Protein AF-A0A7Y2JTF1-F1 (afdb_monomer)

Nearest PDB structures (foldseek):
  4hfg-assembly1_B  TM=6.360E-01  e=2.431E+00  Homo sapiens
  4jxt-assembly1_A  TM=5.519E-01  e=1.723E+00  Homo sapiens
  8qx8-assembly1_F  TM=4.989E-01  e=7.236E+00  Saccharomyces cerevisiae

Foldseek 3Di:
DLAAAEPVNVVVQLLVLLVCVVVVNDDPVRSVVSLVVSLVVCLVRPYPDDLVVNLVVLVVCCVVVSDDPVSSVVSCVSNVVD

Mean predicted aligned error: 5.01 Å

Solvent-accessible surface area (backbone atoms only — not comparable to full-atom values): 4650 Å² total; per-residue (Å²): 131,80,72,51,39,46,60,68,59,54,50,53,51,45,48,48,54,36,50,37,40,75,69,66,75,41,54,72,72,56,50,53,54,52,49,51,50,54,52,50,50,41,65,76,40,34,66,62,60,55,70,68,57,50,50,52,51,50,48,50,35,40,76,72,57,52,41,52,74,70,56,46,54,51,51,34,52,69,70,65,73,101

Secondary structure (DSSP, 8-state):
--PPBPHHHHHHHHHHHHHHHHTT-S-HHHHHHHHHHHHHHHHHH-BSS-HHHHHHHHHHHHHTTSS-HHHHHHHHHHTT--

Radius of gyration: 12.26 Å; Cα contacts (8 Å, |Δi|>4): 61; chains: 1; bounding box: 30×29×29 Å

Structure (mmCIF, N/CA/C/O backbone):
data_AF-A0A7Y2JTF1-F1
#
_entry.id   AF-A0A7Y2JTF1-F1
#
loop_
_atom_site.group_PDB
_atom_site.id
_atom_site.type_symbol
_atom_site.label_atom_id
_atom_site.label_alt_id
_atom_site.label_comp_id
_atom_site.label_asym_id
_atom_site.label_entity_id
_atom_site.label_seq_id
_atom_site.pdbx_PDB_ins_code
_atom_site.Cartn_x
_atom_site.Cartn_y
_atom_site.Cartn_z
_atom_site.occupancy
_atom_site.B_iso_or_equiv
_atom_site.auth_seq_id
_atom_site.auth_comp_id
_atom_site.auth_asym_id
_atom_site.auth_atom_id
_atom_site.pdbx_PDB_model_num
ATOM 1 N N . MET A 1 1 ? -2.169 18.618 14.976 1.00 41.97 1 MET A N 1
ATOM 2 C CA . MET A 1 1 ? -3.030 17.564 14.406 1.00 41.97 1 MET A CA 1
ATOM 3 C C . MET A 1 1 ? -2.348 17.058 13.145 1.00 41.97 1 MET A C 1
ATOM 5 O O . MET A 1 1 ? -2.545 17.644 12.089 1.00 41.97 1 MET A O 1
ATOM 9 N N . ALA A 1 2 ? -1.432 16.091 13.252 1.00 49.59 2 ALA A N 1
ATOM 10 C CA . ALA A 1 2 ? -0.830 15.508 12.053 1.00 49.59 2 ALA A CA 1
ATOM 11 C C . ALA A 1 2 ? -1.938 14.720 11.345 1.00 49.59 2 ALA A C 1
ATOM 13 O O . ALA A 1 2 ? -2.421 13.737 11.892 1.00 49.59 2 ALA A O 1
ATOM 14 N N . GLY A 1 3 ? -2.422 15.235 10.211 1.00 65.38 3 GLY A N 1
ATOM 15 C CA . GLY A 1 3 ? -3.562 14.657 9.503 1.00 65.38 3 GLY A CA 1
ATOM 16 C C . GLY A 1 3 ? -3.278 13.212 9.114 1.00 65.38 3 GLY A C 1
ATOM 17 O O . GLY A 1 3 ? -2.175 12.905 8.655 1.00 65.38 3 GLY A O 1
ATOM 18 N N . SER A 1 4 ? -4.255 12.345 9.321 1.00 77.56 4 SER A N 1
ATOM 19 C CA . SER A 1 4 ? -4.266 10.956 8.884 1.00 77.56 4 SER A CA 1
ATOM 20 C C . SER A 1 4 ? -3.873 10.830 7.402 1.00 77.56 4 SER A C 1
ATOM 22 O O . SER A 1 4 ? -4.121 11.739 6.604 1.00 77.56 4 SER A O 1
ATOM 24 N N . ILE A 1 5 ? -3.221 9.733 7.014 1.00 83.94 5 ILE A N 1
ATOM 25 C CA . ILE A 1 5 ? -2.878 9.482 5.607 1.00 83.94 5 ILE A CA 1
ATOM 26 C C . ILE A 1 5 ? -4.111 8.928 4.892 1.00 83.94 5 ILE A C 1
ATOM 28 O O . ILE A 1 5 ? -4.720 7.969 5.356 1.00 83.94 5 ILE A O 1
ATOM 32 N N . SER A 1 6 ? -4.478 9.495 3.744 1.00 87.44 6 SER A N 1
ATOM 33 C CA . SER A 1 6 ? -5.527 8.906 2.913 1.00 87.44 6 SER A CA 1
ATOM 34 C C . SER A 1 6 ? -5.037 7.610 2.270 1.00 87.44 6 SER A C 1
ATOM 36 O O . SER A 1 6 ? -3.877 7.485 1.870 1.00 87.44 6 SER A O 1
ATOM 38 N N . ILE A 1 7 ? -5.939 6.644 2.114 1.00 85.88 7 ILE A N 1
ATOM 39 C CA . ILE A 1 7 ? -5.601 5.383 1.451 1.00 85.88 7 ILE A CA 1
ATOM 40 C C . ILE A 1 7 ? -5.128 5.582 0.003 1.00 85.88 7 ILE A C 1
ATOM 42 O O . ILE A 1 7 ? -4.236 4.882 -0.460 1.00 85.88 7 ILE A O 1
ATOM 46 N N . GLU A 1 8 ? -5.650 6.597 -0.685 1.00 88.00 8 GLU A N 1
ATOM 47 C CA . GLU A 1 8 ? -5.232 6.967 -2.040 1.00 88.00 8 GLU A CA 1
ATOM 48 C C . GLU A 1 8 ? -3.768 7.414 -2.091 1.00 88.00 8 GLU A C 1
ATOM 50 O O . GLU A 1 8 ? -3.043 7.049 -3.013 1.00 88.00 8 GLU A O 1
ATOM 55 N N . ARG A 1 9 ? -3.297 8.151 -1.075 1.00 88.75 9 ARG A N 1
ATOM 56 C CA . ARG A 1 9 ? -1.885 8.537 -0.979 1.00 88.75 9 ARG A CA 1
ATOM 57 C C . ARG A 1 9 ? -0.994 7.316 -0.776 1.00 88.75 9 ARG A C 1
ATOM 59 O O . ARG A 1 9 ? 0.070 7.242 -1.380 1.00 88.75 9 ARG A O 1
ATOM 66 N N . LEU A 1 10 ? -1.424 6.357 0.047 1.00 86.81 10 LEU A N 1
ATOM 67 C CA . LEU A 1 10 ? -0.696 5.098 0.203 1.00 86.81 10 LEU A CA 1
ATOM 68 C C . LEU A 1 10 ? -0.606 4.341 -1.129 1.00 86.81 10 LEU A C 1
ATOM 70 O O . LEU A 1 10 ? 0.475 3.898 -1.504 1.00 86.81 10 LEU A O 1
ATOM 74 N N . VAL A 1 11 ? -1.722 4.226 -1.850 1.00 88.88 11 VAL A N 1
ATOM 75 C CA . VAL A 1 11 ? -1.770 3.587 -3.174 1.00 88.88 11 VAL A CA 1
ATOM 76 C C . VAL A 1 11 ? -0.786 4.248 -4.137 1.00 88.88 11 VAL A C 1
ATOM 78 O O . VAL A 1 11 ? 0.012 3.551 -4.753 1.00 88.88 11 VAL A O 1
ATOM 81 N N . GLN A 1 12 ? -0.783 5.580 -4.215 1.00 90.75 12 GLN A N 1
ATOM 82 C CA . GLN A 1 12 ? 0.129 6.322 -5.089 1.00 90.75 12 GLN A CA 1
ATOM 83 C C . GLN A 1 12 ? 1.606 6.057 -4.768 1.00 90.75 12 GLN A C 1
ATOM 85 O O . GLN A 1 12 ? 2.409 5.886 -5.684 1.00 90.75 12 GLN A O 1
ATOM 90 N N . GLU A 1 13 ? 1.973 5.994 -3.486 1.00 89.75 13 GLU A N 1
ATOM 91 C CA . GLU A 1 13 ? 3.346 5.675 -3.083 1.00 89.75 13 GLU A CA 1
ATOM 92 C C . GLU A 1 13 ? 3.724 4.233 -3.453 1.00 89.75 13 GLU A C 1
ATOM 94 O O . GLU A 1 13 ? 4.821 3.997 -3.955 1.00 89.75 13 GLU A O 1
ATOM 99 N N . LEU A 1 14 ? 2.815 3.270 -3.269 1.00 88.50 14 LEU A N 1
ATOM 100 C CA . LEU A 1 14 ? 3.048 1.872 -3.649 1.00 88.50 14 LEU A CA 1
ATOM 101 C C . LEU A 1 14 ? 3.181 1.702 -5.169 1.00 88.50 14 LEU A C 1
ATOM 103 O O . LEU A 1 14 ? 4.111 1.034 -5.621 1.00 88.50 14 LEU A O 1
ATOM 107 N N . ASP A 1 15 ? 2.312 2.344 -5.952 1.00 89.62 15 ASP A N 1
ATOM 108 C CA . ASP A 1 15 ? 2.392 2.353 -7.417 1.00 89.62 15 ASP A CA 1
ATOM 109 C C . ASP A 1 15 ? 3.709 2.977 -7.894 1.00 89.62 15 ASP A C 1
ATOM 111 O O . ASP A 1 15 ? 4.360 2.449 -8.796 1.00 89.62 15 ASP A O 1
ATOM 115 N N . LYS A 1 16 ? 4.157 4.064 -7.255 1.00 90.00 16 LYS A N 1
ATOM 116 C CA . LYS A 1 16 ? 5.4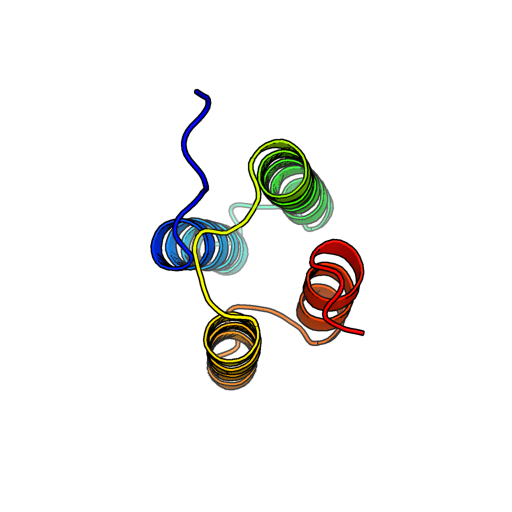40 4.697 -7.574 1.00 90.00 16 LYS A CA 1
ATOM 117 C C . LYS A 1 16 ? 6.621 3.774 -7.280 1.00 90.00 16 LYS A C 1
ATOM 119 O O . LYS A 1 16 ? 7.495 3.629 -8.132 1.00 90.00 16 LYS A O 1
ATOM 124 N N . LEU A 1 17 ? 6.629 3.118 -6.117 1.00 87.75 17 LEU A N 1
ATOM 125 C CA . LEU A 1 17 ? 7.671 2.151 -5.761 1.00 87.75 17 LEU A CA 1
ATOM 126 C C . LEU A 1 17 ? 7.716 0.980 -6.745 1.00 87.75 17 LEU A C 1
ATOM 128 O O . LEU A 1 17 ? 8.802 0.547 -7.132 1.00 87.75 17 LEU A O 1
ATOM 132 N N . LYS A 1 18 ? 6.550 0.485 -7.174 1.00 85.50 18 LYS A N 1
ATOM 133 C CA . LYS A 1 18 ? 6.460 -0.566 -8.188 1.00 85.50 18 LYS A CA 1
ATOM 134 C C . LYS A 1 18 ? 6.974 -0.092 -9.542 1.00 85.50 18 LYS A C 1
ATOM 136 O O . LYS A 1 18 ? 7.755 -0.805 -10.158 1.00 85.50 18 LYS A O 1
ATOM 141 N N . ALA A 1 19 ? 6.596 1.105 -9.982 1.00 87.88 19 ALA A N 1
ATOM 142 C CA . ALA A 1 19 ? 7.059 1.666 -11.247 1.00 87.88 19 ALA A CA 1
ATOM 143 C C . ALA A 1 19 ? 8.586 1.858 -11.267 1.00 87.88 19 ALA A C 1
ATOM 145 O O . ALA A 1 19 ? 9.235 1.546 -12.262 1.00 87.88 19 ALA A O 1
ATOM 146 N N . GLU A 1 20 ? 9.176 2.325 -10.165 1.00 87.12 20 GLU A N 1
ATOM 147 C CA . GLU A 1 20 ? 10.631 2.455 -10.022 1.00 87.12 20 GLU A CA 1
ATOM 148 C C . GLU A 1 20 ? 11.342 1.085 -9.983 1.00 87.12 20 GLU A C 1
ATOM 150 O O . GLU A 1 20 ? 12.426 0.942 -10.554 1.00 87.12 20 GLU A O 1
ATOM 155 N N . MET A 1 21 ? 10.734 0.068 -9.356 1.00 85.00 21 MET A N 1
ATOM 156 C CA . MET A 1 21 ? 11.228 -1.317 -9.388 1.00 85.00 21 MET A CA 1
ATOM 157 C C . MET A 1 21 ? 11.159 -1.904 -10.807 1.00 85.00 21 MET A C 1
ATOM 159 O O . MET A 1 21 ? 12.146 -2.459 -11.284 1.00 85.00 21 MET A O 1
ATOM 163 N N . ASP A 1 22 ? 10.030 -1.743 -11.501 1.00 83.38 22 ASP A N 1
ATOM 164 C CA . ASP A 1 22 ? 9.813 -2.242 -12.866 1.00 83.38 22 ASP A CA 1
ATOM 165 C C . ASP A 1 22 ? 10.715 -1.558 -13.890 1.00 83.38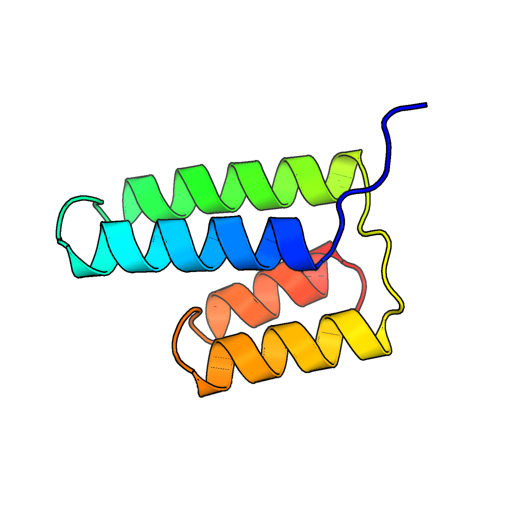 22 ASP A C 1
ATOM 167 O O . ASP A 1 22 ? 11.180 -2.190 -14.837 1.00 83.38 22 ASP A O 1
ATOM 171 N N . ALA A 1 23 ? 11.014 -0.275 -13.681 1.00 86.81 23 ALA A N 1
ATOM 172 C CA . ALA A 1 23 ? 11.991 0.462 -14.472 1.00 86.81 23 ALA A CA 1
ATOM 173 C C . ALA A 1 23 ? 13.437 -0.031 -14.255 1.00 86.81 23 ALA A C 1
ATOM 175 O O . ALA A 1 23 ? 14.350 0.456 -14.921 1.00 86.81 23 ALA A O 1
ATOM 176 N N . GLY A 1 24 ? 13.669 -0.957 -13.315 1.00 83.31 24 GLY A N 1
ATOM 177 C CA . GLY A 1 24 ? 15.003 -1.409 -12.918 1.00 83.31 24 GLY A CA 1
ATOM 178 C C . GLY A 1 24 ? 15.821 -0.325 -12.212 1.00 83.31 24 GLY A C 1
ATOM 179 O O . GLY A 1 24 ? 17.037 -0.454 -12.094 1.00 83.31 24 GLY A O 1
ATOM 180 N N . ALA A 1 25 ? 15.167 0.752 -11.766 1.00 78.12 25 ALA A N 1
ATOM 181 C CA . ALA A 1 25 ? 15.803 1.899 -11.127 1.00 78.12 25 ALA A CA 1
ATOM 182 C C . ALA A 1 25 ? 15.971 1.718 -9.609 1.00 78.12 25 ALA A C 1
ATOM 184 O O . ALA A 1 25 ? 16.724 2.468 -8.992 1.00 78.12 25 ALA A O 1
ATOM 185 N N . LEU A 1 26 ? 15.284 0.737 -9.012 1.00 78.12 26 LEU A N 1
ATOM 186 C CA . LEU A 1 26 ? 15.370 0.394 -7.592 1.00 78.12 26 LEU A CA 1
ATOM 187 C C . LEU A 1 26 ? 15.922 -1.014 -7.392 1.00 78.12 26 LEU A C 1
ATOM 189 O O . LEU A 1 26 ? 15.397 -1.986 -7.937 1.00 78.12 26 LEU A O 1
ATOM 193 N N . GLN A 1 27 ? 16.921 -1.143 -6.521 1.00 82.12 27 GLN A N 1
ATOM 194 C CA . GLN A 1 27 ? 17.295 -2.450 -5.987 1.00 82.12 27 GLN A CA 1
ATOM 195 C C . GLN A 1 27 ? 16.270 -2.929 -4.948 1.00 82.12 27 GLN A C 1
ATOM 197 O O . GLN A 1 27 ? 15.652 -2.123 -4.250 1.00 82.12 27 GLN A O 1
ATOM 202 N N . HIS A 1 28 ? 16.138 -4.250 -4.778 1.00 76.50 28 HIS A N 1
ATOM 203 C CA . HIS A 1 28 ? 15.254 -4.848 -3.763 1.00 76.50 28 HIS A CA 1
ATOM 204 C C . HIS A 1 28 ? 15.480 -4.267 -2.356 1.00 76.50 28 HIS A C 1
ATOM 206 O O . HIS A 1 28 ? 14.521 -3.952 -1.658 1.00 76.50 28 HIS A O 1
ATOM 212 N N . SER A 1 29 ? 16.739 -4.044 -1.968 1.00 81.75 29 SER A N 1
ATOM 213 C CA . SER A 1 29 ? 17.093 -3.446 -0.675 1.00 81.75 29 SER A CA 1
ATOM 214 C C . SER A 1 29 ? 16.554 -2.021 -0.504 1.00 81.75 29 SER A C 1
ATOM 216 O O . SER A 1 29 ? 16.135 -1.636 0.587 1.00 81.75 29 SER A O 1
ATOM 218 N N . GLU A 1 30 ? 16.553 -1.223 -1.574 1.00 85.19 30 GLU A N 1
ATOM 219 C CA . GLU A 1 30 ? 16.039 0.147 -1.543 1.00 85.19 30 GLU A CA 1
ATOM 220 C C . GLU A 1 30 ? 14.509 0.174 -1.530 1.00 85.19 30 GLU A C 1
ATOM 222 O O . GLU A 1 30 ? 13.919 0.983 -0.811 1.00 85.19 30 GLU A O 1
ATOM 227 N N . TYR A 1 31 ? 13.867 -0.734 -2.273 1.00 84.75 31 TYR A N 1
ATOM 228 C CA . TYR A 1 31 ? 12.420 -0.936 -2.213 1.00 84.75 31 TYR A CA 1
ATOM 229 C C . TYR A 1 31 ? 11.976 -1.243 -0.777 1.00 84.75 31 TYR A C 1
ATOM 231 O O . TYR A 1 31 ? 11.107 -0.550 -0.247 1.00 84.75 31 TYR A O 1
ATOM 239 N N . ASP A 1 32 ? 12.633 -2.195 -0.108 1.00 83.25 32 ASP A N 1
ATOM 240 C CA . ASP A 1 32 ? 12.316 -2.567 1.275 1.00 83.25 32 ASP A CA 1
ATOM 241 C C . ASP A 1 32 ? 12.533 -1.404 2.253 1.00 83.25 32 ASP A C 1
ATOM 243 O O . ASP A 1 32 ? 11.729 -1.186 3.169 1.00 83.25 32 ASP A O 1
ATOM 247 N N . GLN A 1 33 ? 13.590 -0.609 2.054 1.00 88.12 33 GLN A N 1
ATOM 248 C CA . GLN A 1 33 ? 13.859 0.561 2.887 1.00 88.12 33 GLN A CA 1
ATOM 249 C C . GLN A 1 33 ? 12.788 1.647 2.713 1.00 88.12 33 GLN A C 1
ATOM 251 O O . GLN A 1 33 ? 12.332 2.221 3.706 1.00 88.12 33 GLN A O 1
ATOM 256 N N . ARG A 1 34 ? 12.369 1.937 1.475 1.00 87.62 34 ARG A N 1
ATOM 257 C CA . ARG A 1 34 ? 11.308 2.917 1.198 1.00 87.62 34 ARG A CA 1
ATOM 258 C C . ARG A 1 34 ? 9.956 2.426 1.703 1.00 87.62 34 ARG A C 1
ATOM 260 O O . ARG A 1 34 ? 9.268 3.175 2.393 1.00 87.62 34 ARG A O 1
ATOM 267 N N . LEU A 1 35 ? 9.619 1.161 1.457 1.00 86.19 35 LEU A N 1
ATOM 268 C CA . LEU A 1 35 ? 8.403 0.536 1.968 1.00 86.19 35 LEU A CA 1
ATOM 269 C C . LEU A 1 35 ? 8.342 0.611 3.499 1.00 86.19 35 LEU A C 1
ATOM 271 O O . LEU A 1 35 ? 7.322 1.001 4.062 1.00 86.19 35 LEU A O 1
ATOM 275 N N . SER A 1 36 ? 9.451 0.323 4.183 1.00 86.81 36 SER A N 1
ATOM 276 C CA . SER A 1 36 ? 9.533 0.431 5.644 1.00 86.81 36 SER A CA 1
ATOM 277 C C . SER A 1 36 ? 9.269 1.853 6.145 1.00 86.81 36 SER A C 1
ATOM 279 O O . SER A 1 36 ? 8.632 2.021 7.185 1.00 86.81 36 SER A O 1
ATOM 281 N N . ARG A 1 37 ? 9.711 2.884 5.410 1.00 89.25 37 ARG A N 1
ATOM 282 C CA . ARG A 1 37 ? 9.415 4.289 5.741 1.00 89.25 37 ARG A CA 1
ATOM 283 C C . ARG A 1 37 ? 7.941 4.622 5.552 1.00 89.25 37 ARG A C 1
ATOM 285 O O . ARG A 1 37 ? 7.362 5.221 6.450 1.00 89.25 37 ARG A O 1
ATOM 292 N N . VAL A 1 38 ? 7.334 4.193 4.443 1.00 87.25 38 VAL A N 1
ATOM 293 C CA . VAL A 1 38 ? 5.892 4.371 4.202 1.00 87.25 38 VAL A CA 1
ATOM 294 C C . VAL A 1 38 ? 5.096 3.722 5.334 1.00 87.25 38 VAL A C 1
ATOM 296 O O . VAL A 1 38 ? 4.240 4.357 5.937 1.00 87.25 38 VAL A O 1
ATOM 299 N N . ILE A 1 39 ? 5.438 2.487 5.705 1.00 83.94 39 ILE A N 1
ATOM 300 C CA . ILE A 1 39 ? 4.795 1.760 6.807 1.00 83.94 39 ILE A CA 1
ATOM 301 C C . ILE A 1 39 ? 4.987 2.463 8.156 1.00 83.94 39 ILE A C 1
ATOM 303 O O . ILE A 1 39 ? 4.051 2.517 8.956 1.00 83.94 39 ILE A O 1
ATOM 307 N N . ALA A 1 40 ? 6.178 3.000 8.429 1.00 86.19 40 ALA A N 1
ATOM 308 C CA . ALA A 1 40 ? 6.432 3.763 9.647 1.00 86.19 40 ALA A CA 1
ATOM 309 C C . ALA A 1 40 ? 5.571 5.035 9.702 1.00 86.19 40 ALA A C 1
ATOM 311 O O . ALA A 1 40 ? 4.945 5.294 10.727 1.00 86.19 40 ALA A O 1
ATOM 312 N N . GLU A 1 41 ? 5.458 5.765 8.589 1.00 86.12 41 GLU A N 1
ATOM 313 C CA . GLU A 1 41 ? 4.620 6.964 8.498 1.00 86.12 41 GLU A CA 1
ATOM 314 C C . GLU A 1 41 ? 3.132 6.626 8.689 1.00 86.12 41 GLU A C 1
ATOM 316 O O . GLU A 1 41 ? 2.427 7.303 9.442 1.00 86.12 41 GLU A O 1
ATOM 321 N N . LEU A 1 42 ? 2.660 5.532 8.076 1.00 83.06 42 LEU A N 1
ATOM 322 C CA . LEU A 1 42 ? 1.300 5.025 8.282 1.00 83.06 42 LEU A CA 1
ATOM 323 C C . LEU A 1 42 ? 1.043 4.667 9.746 1.00 83.06 42 LEU A C 1
ATOM 325 O O . LEU A 1 42 ? -0.052 4.905 10.244 1.00 83.06 42 LEU A O 1
ATOM 329 N N . ARG A 1 43 ? 2.030 4.106 10.451 1.00 79.19 43 ARG A N 1
ATOM 330 C CA . ARG A 1 43 ? 1.903 3.784 11.878 1.00 79.19 43 ARG A CA 1
ATOM 331 C C . ARG A 1 43 ? 1.805 5.040 12.740 1.00 79.19 43 ARG A C 1
ATOM 333 O O . ARG A 1 43 ? 1.073 5.039 13.723 1.00 79.19 43 ARG A O 1
ATOM 340 N N . GLU A 1 44 ? 2.564 6.079 12.411 1.00 84.62 44 GLU A N 1
ATOM 341 C CA . GLU A 1 44 ? 2.586 7.326 13.180 1.00 84.62 44 GLU A CA 1
ATOM 342 C C . GLU A 1 44 ? 1.327 8.167 12.967 1.00 84.62 44 GLU A C 1
ATOM 344 O O . GLU A 1 44 ? 0.836 8.789 13.908 1.00 84.62 44 GLU A O 1
ATOM 349 N N . ARG A 1 45 ? 0.803 8.190 11.737 1.00 84.31 45 ARG A N 1
ATOM 350 C CA . ARG A 1 45 ? -0.316 9.062 11.348 1.00 84.31 45 ARG A CA 1
ATOM 351 C C . ARG A 1 45 ? -1.657 8.339 11.264 1.00 84.31 45 ARG A C 1
ATOM 353 O O . ARG A 1 45 ? -2.692 8.992 11.338 1.00 84.31 45 ARG A O 1
ATOM 360 N N . GLY A 1 46 ? -1.650 7.017 11.118 1.00 81.81 46 GLY A N 1
ATOM 361 C CA . GLY A 1 46 ? -2.836 6.224 10.809 1.00 81.81 46 GLY A CA 1
ATOM 362 C C . GLY A 1 46 ? -3.322 6.420 9.370 1.00 81.81 46 GLY A C 1
ATOM 363 O O . GLY A 1 46 ? -2.925 7.3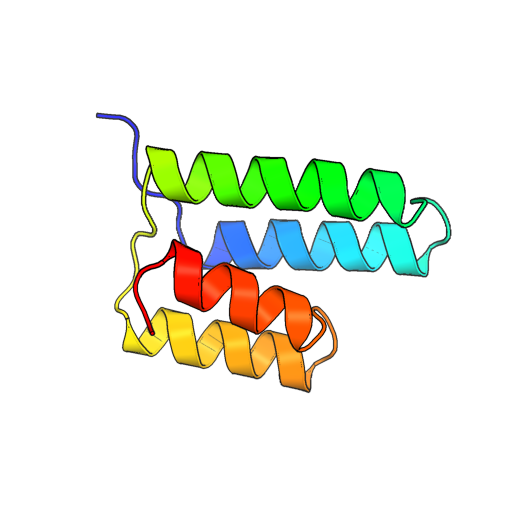59 8.673 1.00 81.81 46 GLY A O 1
ATOM 364 N N . ILE A 1 47 ? -4.204 5.521 8.928 1.00 84.75 47 ILE A N 1
ATOM 365 C CA . ILE A 1 47 ? -4.941 5.662 7.669 1.00 84.75 47 ILE A CA 1
ATOM 366 C C . ILE A 1 47 ? -6.338 6.209 7.959 1.00 84.75 47 ILE A C 1
ATOM 368 O O . ILE A 1 47 ? -7.040 5.690 8.823 1.00 84.75 47 ILE A O 1
ATOM 372 N N . ASP A 1 48 ? -6.752 7.213 7.191 1.00 85.12 48 ASP A N 1
ATOM 373 C CA . ASP A 1 48 ? -8.119 7.741 7.177 1.00 85.12 48 ASP A CA 1
ATOM 374 C C . ASP A 1 48 ? -9.020 6.921 6.247 1.00 85.12 48 ASP A C 1
ATOM 376 O O . ASP A 1 48 ? -9.419 7.359 5.165 1.00 85.12 48 ASP A O 1
ATOM 380 N N . ALA A 1 49 ? -9.242 5.659 6.596 1.00 83.00 49 ALA A N 1
ATOM 381 C CA . ALA A 1 49 ? -10.129 4.780 5.850 1.00 83.00 49 ALA A CA 1
ATOM 382 C C . ALA A 1 49 ? -10.650 3.658 6.742 1.00 83.00 49 ALA A C 1
ATOM 384 O O . ALA A 1 49 ? -9.961 3.176 7.643 1.00 83.00 49 ALA A O 1
ATOM 385 N N . ASP A 1 50 ? -11.857 3.193 6.437 1.00 85.50 50 ASP A N 1
ATOM 386 C CA . ASP A 1 50 ? -12.432 2.033 7.100 1.00 85.50 50 ASP A CA 1
ATOM 387 C C . ASP A 1 50 ? -11.606 0.776 6.830 1.00 85.50 50 ASP A C 1
ATOM 389 O O . ASP A 1 50 ? -11.116 0.554 5.721 1.00 85.50 50 ASP A O 1
ATOM 393 N N . ARG A 1 51 ? -11.538 -0.120 7.818 1.00 85.00 51 ARG A N 1
ATOM 394 C CA . ARG A 1 51 ? -10.873 -1.430 7.704 1.00 85.00 51 ARG A CA 1
ATOM 395 C C . ARG A 1 51 ? -11.290 -2.213 6.455 1.00 85.00 51 ARG A C 1
ATOM 397 O O . ARG A 1 51 ? -10.440 -2.828 5.814 1.00 85.00 51 ARG A O 1
ATOM 404 N N . ALA A 1 52 ? -12.572 -2.164 6.088 1.00 87.75 52 ALA A N 1
ATOM 405 C CA . ALA A 1 52 ? -13.080 -2.801 4.873 1.00 87.75 52 ALA A CA 1
ATOM 406 C C . ALA A 1 52 ? -12.486 -2.172 3.603 1.00 87.75 52 ALA A C 1
ATOM 408 O O . ALA A 1 52 ? -12.024 -2.893 2.723 1.00 87.75 52 ALA A O 1
ATOM 409 N N . LYS A 1 53 ? -12.427 -0.835 3.546 1.00 88.38 53 LYS A N 1
ATOM 410 C CA . LYS A 1 53 ? -11.826 -0.094 2.431 1.00 88.38 53 LYS A CA 1
ATOM 411 C C . LYS A 1 53 ? -10.329 -0.382 2.326 1.00 88.38 53 LYS A C 1
ATOM 413 O O . LYS A 1 53 ? -9.844 -0.645 1.235 1.00 88.38 53 LYS A O 1
ATOM 418 N N . ILE A 1 54 ? -9.622 -0.422 3.458 1.00 86.38 54 ILE A N 1
ATOM 419 C CA . ILE A 1 54 ? -8.200 -0.781 3.501 1.00 86.38 54 ILE A CA 1
ATOM 420 C C . ILE A 1 54 ? -7.966 -2.180 2.941 1.00 86.38 54 ILE A C 1
ATOM 422 O O . ILE A 1 54 ? -7.134 -2.355 2.056 1.00 86.38 54 ILE A O 1
ATOM 426 N N . THR A 1 55 ? -8.722 -3.163 3.423 1.00 87.94 55 THR A N 1
ATOM 427 C CA . THR A 1 55 ? -8.568 -4.558 2.995 1.00 87.94 55 THR A CA 1
ATOM 428 C C . THR A 1 55 ? -8.858 -4.713 1.502 1.00 87.94 55 THR A C 1
ATOM 430 O O . THR A 1 55 ? -8.041 -5.289 0.789 1.00 87.94 55 THR A O 1
ATOM 433 N N . ALA A 1 56 ? -9.959 -4.128 1.015 1.00 91.19 56 ALA A N 1
ATOM 434 C CA . ALA A 1 56 ? -10.333 -4.176 -0.397 1.00 91.19 56 ALA A CA 1
ATO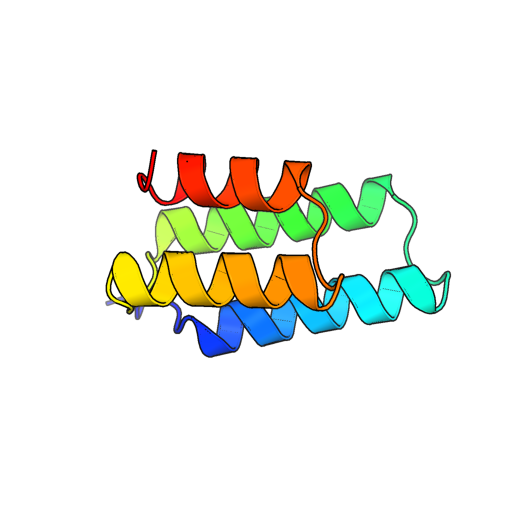M 435 C C . ALA A 1 56 ? -9.266 -3.539 -1.300 1.00 91.19 56 ALA A C 1
ATOM 437 O O . ALA A 1 56 ? -8.899 -4.112 -2.319 1.00 91.19 56 ALA A O 1
ATOM 438 N N . THR A 1 57 ? -8.707 -2.391 -0.909 1.00 90.81 57 THR A N 1
ATOM 439 C CA . THR A 1 57 ? -7.639 -1.748 -1.685 1.00 90.81 57 THR A CA 1
ATOM 440 C C . THR A 1 57 ? -6.347 -2.562 -1.669 1.00 90.81 57 THR A C 1
ATOM 442 O O . THR A 1 57 ? -5.706 -2.697 -2.705 1.00 90.81 57 THR A O 1
ATOM 445 N N . LEU A 1 58 ? -5.943 -3.132 -0.528 1.00 89.00 58 LEU A N 1
ATOM 446 C CA . LEU A 1 58 ? -4.756 -3.996 -0.476 1.00 89.00 58 LEU A CA 1
ATOM 447 C C . LEU A 1 58 ? -4.925 -5.260 -1.331 1.00 89.00 58 LEU A C 1
ATOM 449 O O . LEU A 1 58 ? -3.953 -5.755 -1.898 1.00 89.00 58 LEU A O 1
ATOM 453 N N . GLU A 1 59 ? -6.145 -5.783 -1.415 1.00 90.75 59 GLU A N 1
ATOM 454 C CA . GLU A 1 59 ? -6.491 -6.905 -2.280 1.00 90.75 59 GLU A CA 1
ATOM 455 C C . GLU A 1 59 ? -6.441 -6.521 -3.759 1.00 90.75 59 GLU A C 1
ATOM 457 O O . GLU A 1 59 ? -5.749 -7.188 -4.521 1.00 90.75 59 GLU A O 1
ATOM 462 N N . GLU A 1 60 ? -7.025 -5.385 -4.136 1.00 91.81 60 GLU A N 1
ATOM 463 C CA . GLU A 1 60 ? -6.948 -4.859 -5.502 1.00 91.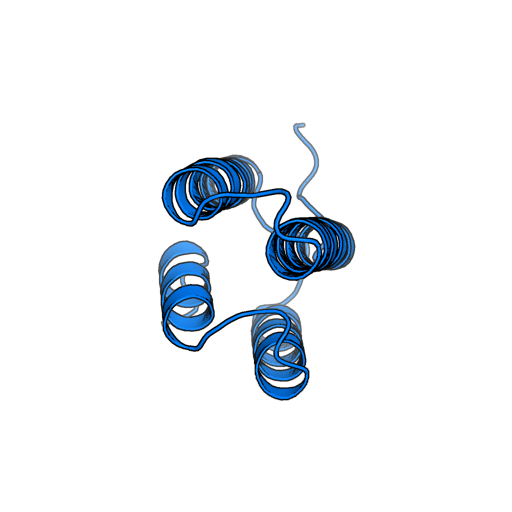81 60 GLU A CA 1
ATOM 464 C C . GLU A 1 60 ? -5.490 -4.622 -5.940 1.00 91.81 60 GLU A C 1
ATOM 466 O O . GLU A 1 60 ? -5.092 -4.991 -7.045 1.00 91.81 60 GLU A O 1
ATOM 471 N N . LEU A 1 61 ? -4.653 -4.051 -5.065 1.00 89.44 61 LEU A N 1
ATOM 472 C CA . LEU A 1 61 ? -3.228 -3.842 -5.348 1.00 89.44 61 LEU A CA 1
ATOM 473 C C . LEU A 1 61 ? -2.463 -5.156 -5.524 1.00 89.44 61 LEU A C 1
ATOM 475 O O . LEU A 1 61 ? -1.492 -5.203 -6.284 1.00 89.44 61 LEU A O 1
ATOM 479 N N . LEU A 1 62 ? -2.875 -6.208 -4.816 1.00 90.44 62 LEU A N 1
ATOM 480 C CA . LEU A 1 62 ? -2.307 -7.540 -4.977 1.00 90.44 62 LEU A CA 1
ATOM 481 C C . LEU A 1 62 ? -2.739 -8.161 -6.311 1.00 90.44 62 LEU A C 1
ATOM 483 O O . LEU A 1 62 ? -1.895 -8.692 -7.028 1.00 90.44 62 LEU A O 1
ATOM 487 N N . GLU A 1 63 ? -4.023 -8.068 -6.665 1.00 90.75 63 GLU A N 1
ATOM 488 C CA . GLU A 1 63 ? -4.564 -8.592 -7.927 1.00 90.75 63 GLU A CA 1
ATOM 489 C C . GLU A 1 63 ? -3.958 -7.897 -9.151 1.00 90.75 63 GLU A C 1
ATOM 491 O O . GLU A 1 63 ? -3.623 -8.547 -10.141 1.00 90.75 63 GLU A O 1
ATOM 496 N N . ARG A 1 64 ? -3.748 -6.579 -9.068 1.00 88.56 64 ARG A N 1
ATOM 497 C CA . ARG A 1 64 ? -3.073 -5.786 -10.109 1.00 88.56 64 ARG A CA 1
ATOM 498 C C . ARG A 1 64 ? -1.562 -6.033 -10.165 1.00 88.56 64 ARG A C 1
ATOM 500 O O . ARG A 1 64 ? -0.912 -5.605 -11.116 1.00 88.56 64 ARG A O 1
ATOM 507 N N . GLY A 1 65 ? -1.000 -6.705 -9.159 1.00 85.44 65 GLY A N 1
ATOM 508 C CA . GLY A 1 65 ? 0.428 -6.982 -9.049 1.00 85.44 65 GLY A CA 1
ATOM 509 C C . GLY A 1 65 ? 1.274 -5.774 -8.642 1.00 85.44 65 GLY A C 1
ATOM 510 O O . GLY A 1 65 ? 2.496 -5.850 -8.754 1.00 85.44 65 GLY A O 1
ATOM 511 N N . THR A 1 66 ? 0.668 -4.678 -8.164 1.00 86.25 66 THR A N 1
ATOM 512 C CA . THR A 1 66 ? 1.400 -3.522 -7.610 1.00 86.25 66 THR A CA 1
ATOM 513 C C . THR A 1 66 ? 2.215 -3.939 -6.388 1.00 86.25 66 THR A C 1
ATOM 515 O O . THR A 1 66 ? 3.361 -3.521 -6.219 1.00 86.25 66 THR A O 1
ATOM 518 N N . ILE A 1 67 ? 1.633 -4.789 -5.538 1.00 85.81 67 ILE A N 1
ATOM 519 C CA . ILE A 1 67 ? 2.302 -5.358 -4.367 1.00 85.81 67 ILE A CA 1
ATOM 520 C C . ILE A 1 67 ? 2.331 -6.882 -4.442 1.00 85.81 67 ILE A C 1
ATOM 522 O O . ILE A 1 67 ? 1.501 -7.514 -5.085 1.00 85.81 67 ILE A O 1
ATOM 526 N N . VAL A 1 68 ? 3.280 -7.479 -3.727 1.00 84.94 68 VAL A N 1
ATOM 527 C CA . VAL A 1 68 ? 3.383 -8.934 -3.560 1.00 84.94 68 VAL A CA 1
ATOM 528 C C . VAL A 1 68 ? 2.667 -9.401 -2.279 1.00 84.94 68 VAL A C 1
ATOM 530 O O . VAL A 1 68 ? 2.486 -8.601 -1.352 1.00 84.94 68 VAL A O 1
ATOM 533 N N . PRO A 1 69 ? 2.302 -10.697 -2.156 1.00 86.38 69 PRO A N 1
ATOM 534 C CA . PRO A 1 69 ? 1.571 -11.211 -0.990 1.00 86.38 69 PRO A CA 1
ATOM 535 C C . PRO A 1 69 ? 2.253 -10.936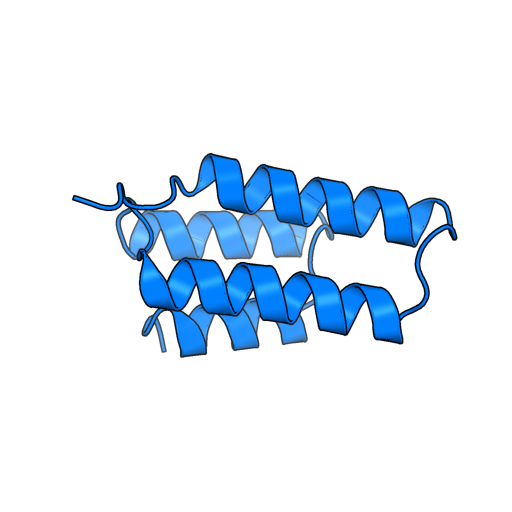 0.360 1.00 86.38 69 PRO A C 1
ATOM 537 O O . PRO A 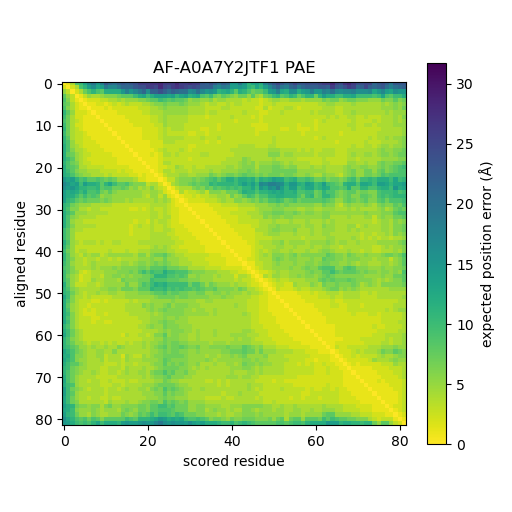1 69 ? 1.587 -10.687 1.369 1.00 86.38 69 PRO A O 1
ATOM 540 N N . SER A 1 70 ? 3.590 -10.947 0.391 1.00 84.44 70 SER A N 1
ATOM 541 C CA . SER A 1 70 ? 4.369 -10.640 1.595 1.00 84.44 70 SER A CA 1
ATOM 542 C C . SER A 1 70 ? 4.182 -9.190 2.056 1.00 84.44 70 SER A C 1
ATOM 544 O O . SER A 1 70 ? 4.067 -8.944 3.257 1.00 84.44 70 SE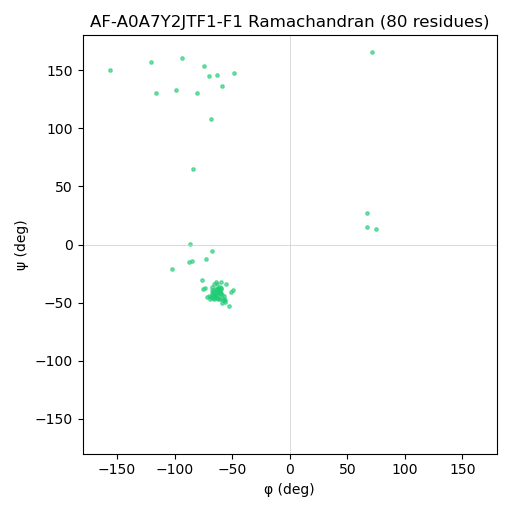R A O 1
ATOM 546 N N . VAL A 1 71 ? 4.083 -8.244 1.116 1.00 83.94 71 VAL A N 1
ATOM 547 C CA . VAL A 1 71 ? 3.849 -6.820 1.397 1.00 83.94 71 VAL A CA 1
ATOM 548 C C . VAL A 1 71 ? 2.426 -6.598 1.903 1.00 83.94 71 VAL A C 1
ATOM 550 O O . VAL A 1 71 ? 2.265 -5.935 2.927 1.00 83.94 71 VAL A O 1
ATOM 553 N N . LYS A 1 72 ? 1.411 -7.220 1.277 1.00 88.19 72 LYS A N 1
ATOM 554 C CA . LYS A 1 72 ? 0.017 -7.203 1.773 1.00 88.19 72 LYS A CA 1
ATOM 555 C C . LYS A 1 72 ? -0.047 -7.661 3.231 1.00 88.19 72 LYS A C 1
ATOM 557 O O . LYS A 1 72 ? -0.513 -6.918 4.088 1.00 88.19 72 LYS A O 1
ATOM 562 N N . THR A 1 73 ? 0.531 -8.825 3.527 1.00 87.31 73 THR A N 1
ATOM 563 C CA . THR A 1 73 ? 0.546 -9.396 4.885 1.00 87.31 73 THR A CA 1
ATOM 564 C C . THR A 1 73 ? 1.242 -8.469 5.890 1.00 87.31 73 THR A C 1
ATOM 566 O O . THR A 1 73 ? 0.826 -8.355 7.045 1.00 87.31 73 THR A O 1
ATOM 569 N N . HIS A 1 74 ? 2.325 -7.801 5.477 1.00 85.50 74 HIS A N 1
ATOM 570 C CA . HIS A 1 74 ? 3.019 -6.846 6.337 1.00 85.50 74 HIS A CA 1
ATOM 571 C C . HIS A 1 74 ? 2.134 -5.628 6.627 1.00 85.50 74 HIS A C 1
ATOM 573 O O . HIS A 1 74 ? 2.016 -5.227 7.783 1.00 85.50 74 HIS A O 1
ATOM 579 N N . LEU A 1 75 ? 1.490 -5.064 5.603 1.00 85.06 75 LEU A N 1
ATOM 580 C CA . LEU A 1 75 ? 0.586 -3.923 5.744 1.00 85.06 75 LEU A CA 1
ATOM 581 C C . LEU A 1 75 ? -0.609 -4.267 6.639 1.00 85.06 75 LEU A C 1
ATOM 583 O O . LEU A 1 75 ? -0.892 -3.525 7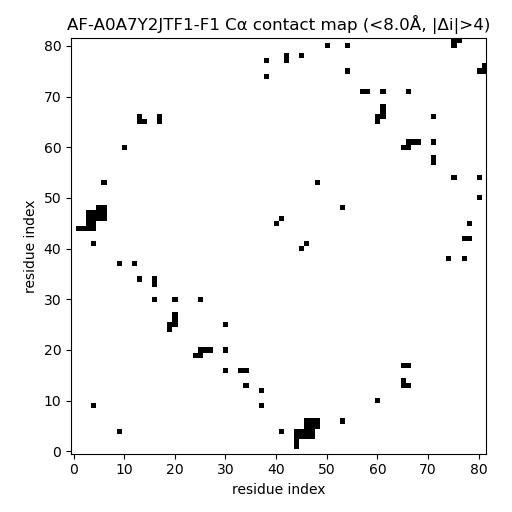.576 1.00 85.06 75 LEU A O 1
ATOM 587 N N . GLU A 1 76 ? -1.239 -5.423 6.436 1.00 87.19 76 GLU A N 1
ATOM 588 C CA . GLU A 1 76 ? -2.365 -5.895 7.250 1.00 87.19 76 GLU A CA 1
ATOM 589 C C . GLU A 1 76 ? -2.011 -6.005 8.736 1.00 87.19 76 GLU A C 1
ATOM 591 O O . GLU A 1 76 ? -2.723 -5.460 9.582 1.00 87.19 76 GLU A O 1
ATOM 596 N N . LYS A 1 77 ? -0.870 -6.627 9.064 1.00 86.75 77 LYS A N 1
ATOM 597 C CA . LYS A 1 77 ? -0.384 -6.733 10.451 1.00 86.75 77 LYS A CA 1
ATOM 598 C C . LYS A 1 77 ? -0.095 -5.371 11.072 1.00 86.75 77 LYS A C 1
ATOM 600 O O . LYS A 1 77 ? -0.328 -5.162 12.259 1.00 86.75 77 LYS A O 1
ATOM 605 N N . ARG A 1 78 ? 0.452 -4.436 10.292 1.00 82.19 78 ARG A N 1
ATOM 606 C CA . ARG A 1 78 ? 0.822 -3.099 10.785 1.00 82.19 78 ARG A CA 1
ATOM 607 C C . ARG A 1 78 ? -0.381 -2.190 10.978 1.00 82.19 78 ARG A C 1
ATOM 609 O O . ARG A 1 78 ? -0.352 -1.357 11.877 1.00 82.19 78 ARG A O 1
ATOM 616 N N . LEU A 1 79 ? -1.418 -2.382 10.174 1.00 80.06 79 LEU A N 1
ATOM 617 C CA . LEU A 1 79 ? -2.685 -1.663 10.258 1.00 80.06 79 LEU A CA 1
ATOM 618 C C . LEU A 1 79 ? -3.669 -2.313 11.248 1.00 80.06 79 LEU A C 1
ATOM 620 O O . LEU A 1 79 ? -4.774 -1.809 11.423 1.00 80.06 79 LEU A O 1
ATOM 624 N N . GLY A 1 80 ? -3.279 -3.413 11.908 1.00 80.88 80 GLY A N 1
ATOM 625 C CA . GLY A 1 80 ? -4.120 -4.120 12.879 1.00 80.88 80 GLY A CA 1
ATOM 626 C C . GLY A 1 80 ? -5.344 -4.787 12.247 1.00 80.88 80 GLY A C 1
ATOM 627 O O . GLY A 1 80 ? -6.382 -4.924 12.894 1.00 80.88 80 GLY A O 1
ATOM 628 N N . LEU A 1 81 ? -5.251 -5.155 10.965 1.00 77.88 81 LEU A N 1
ATOM 629 C CA . LEU A 1 81 ? -6.333 -5.806 10.224 1.00 77.88 81 LEU A CA 1
ATOM 630 C C . LEU A 1 81 ? -6.351 -7.324 10.433 1.00 77.88 81 LEU A C 1
ATOM 632 O O . LEU A 1 81 ? -7.352 -7.948 10.083 1.00 77.88 81 LEU A O 1
ATOM 636 N N . VAL A 1 82 ? -5.283 -7.906 10.984 1.00 71.75 82 VAL A N 1
ATOM 637 C CA . VAL A 1 82 ? -5.134 -9.340 11.289 1.00 71.75 82 VAL A CA 1
ATOM 638 C C . VAL A 1 82 ? -4.458 -9.544 12.635 1.00 71.75 82 VAL A C 1
ATOM 640 O O . VAL A 1 82 ? -3.635 -8.678 13.015 1.00 71.75 82 VAL A O 1
#

Sequence (82 aa):
MAGSISIERLVQELDKLKAEMDAGALQHSEYDQRLSRVIAELRERGIDADRAKITATLEELLERGTIVPSVKTHLEKRLGLV

pLDDT: mean 84.39, std 7.49, range [41.97, 91.81]